Protein AF-A0A9D6EJG0-F1 (afdb_monomer_lite)

pLDDT: mean 90.16, std 7.17, range [73.12, 98.38]

Radius of gyration: 19.02 Å; chains: 1; bounding box: 45×21×44 Å

Foldseek 3Di:
DVLVVLVVVLVPDPDPVVSVVSVVVSVVVCVVVVVDDDPDQDDDDDDDDPQWPPQDDDSDPPCNPPCVVIDGND

Structure (mmCIF, N/CA/C/O backbone):
data_AF-A0A9D6EJG0-F1
#
_entry.id   AF-A0A9D6EJG0-F1
#
loop_
_atom_site.group_PDB
_atom_site.id
_atom_site.type_symbol
_atom_site.label_atom_id
_atom_site.label_alt_id
_atom_site.label_comp_id
_atom_site.label_asym_id
_atom_site.label_entity_id
_atom_site.label_seq_id
_atom_site.pdbx_PDB_ins_code
_atom_site.Cartn_x
_atom_site.Cartn_y
_atom_site.Cartn_z
_atom_site.occupancy
_atom_site.B_iso_or_equiv
_atom_site.auth_seq_id
_atom_site.auth_comp_id
_atom_site.auth_asym_id
_atom_site.auth_atom_id
_atom_site.pdbx_PDB_model_num
ATOM 1 N N . GLU A 1 1 ? -12.545 7.346 18.792 1.00 75.06 1 GLU A N 1
ATOM 2 C CA . GLU A 1 1 ? -12.228 6.655 20.063 1.00 75.06 1 GLU A CA 1
ATOM 3 C C . GLU A 1 1 ? -12.184 5.131 19.955 1.00 75.06 1 GLU A C 1
ATOM 5 O O . GLU A 1 1 ? -11.161 4.565 20.313 1.00 75.06 1 GLU A O 1
ATOM 10 N N . GLU A 1 2 ? -13.230 4.431 19.490 1.00 88.94 2 GLU A N 1
ATOM 11 C CA . GLU A 1 2 ? -13.167 2.954 19.398 1.00 88.94 2 GLU A CA 1
ATOM 12 C C . GLU A 1 2 ? -12.230 2.438 18.297 1.00 88.94 2 GLU A C 1
ATOM 14 O O . GLU A 1 2 ? -11.422 1.545 18.549 1.00 88.94 2 GLU A O 1
ATOM 19 N N . ILE A 1 3 ? -12.293 3.018 17.093 1.00 91.31 3 ILE A N 1
ATOM 20 C CA . ILE A 1 3 ? -11.386 2.657 15.991 1.00 91.31 3 ILE A CA 1
ATOM 21 C C . ILE A 1 3 ? -9.930 2.956 16.360 1.00 91.31 3 ILE A C 1
ATOM 23 O O . ILE A 1 3 ? -9.058 2.130 16.108 1.00 91.31 3 ILE A O 1
ATOM 27 N N . ASP A 1 4 ? -9.671 4.078 17.033 1.00 93.69 4 ASP A N 1
ATOM 28 C CA . ASP A 1 4 ? -8.321 4.456 17.469 1.00 93.69 4 ASP A CA 1
ATOM 29 C C . ASP A 1 4 ? -7.728 3.419 18.434 1.00 93.69 4 ASP A C 1
ATOM 31 O O . ASP A 1 4 ? -6.574 3.018 18.286 1.00 93.69 4 ASP A O 1
ATOM 35 N N . LYS A 1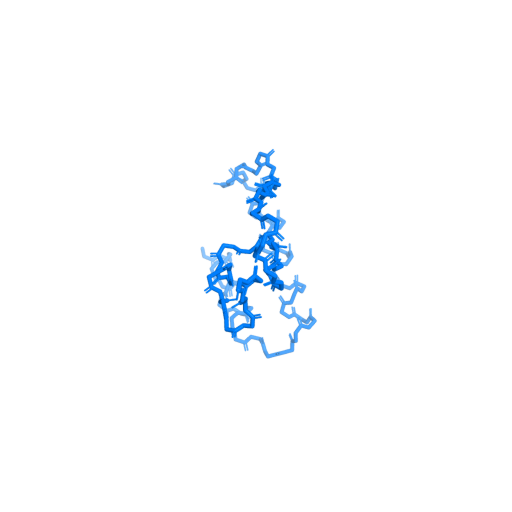 5 ? -8.537 2.896 19.368 1.00 96.31 5 LYS A N 1
ATOM 36 C CA . LYS A 1 5 ? -8.118 1.814 20.276 1.00 96.31 5 LYS A CA 1
ATOM 37 C C . LYS A 1 5 ? -7.759 0.536 19.518 1.00 96.31 5 LYS A C 1
ATOM 39 O O . LYS A 1 5 ? -6.751 -0.091 19.837 1.00 96.31 5 LYS A O 1
ATOM 44 N N . LEU A 1 6 ? -8.539 0.165 18.501 1.00 95.75 6 LEU A N 1
ATOM 45 C CA . LEU A 1 6 ? -8.234 -0.993 17.652 1.00 95.75 6 LEU A CA 1
ATOM 46 C C . LEU A 1 6 ? -6.954 -0.774 16.830 1.00 95.75 6 LEU A C 1
ATOM 48 O O . LEU A 1 6 ? -6.159 -1.701 16.670 1.00 95.75 6 LEU A O 1
ATOM 52 N N . ILE A 1 7 ? -6.719 0.451 16.349 1.00 95.88 7 ILE A N 1
ATOM 53 C CA . ILE A 1 7 ? -5.483 0.826 15.647 1.00 95.88 7 ILE A CA 1
ATOM 54 C C . ILE A 1 7 ? -4.269 0.714 16.583 1.00 95.88 7 ILE A C 1
ATOM 56 O O . ILE A 1 7 ? -3.216 0.216 16.167 1.00 95.88 7 ILE A O 1
ATOM 60 N N . GLU A 1 8 ? -4.391 1.123 17.847 1.00 97.69 8 GLU A N 1
ATOM 61 C CA . GLU A 1 8 ? -3.335 0.919 18.843 1.00 97.69 8 GLU A CA 1
ATOM 62 C C . GLU A 1 8 ? -3.109 -0.567 19.155 1.00 97.69 8 GLU A C 1
ATOM 64 O O . GLU A 1 8 ? -1.961 -1.019 19.203 1.00 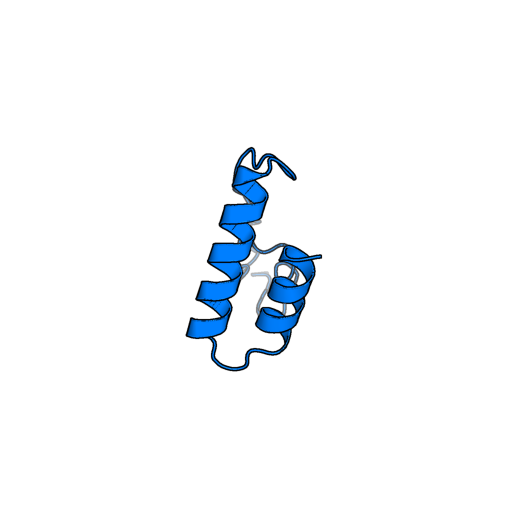97.69 8 GLU A O 1
ATOM 69 N N . GLU A 1 9 ? -4.179 -1.348 19.334 1.00 97.50 9 GLU A N 1
ATOM 70 C CA . GLU A 1 9 ? -4.088 -2.782 19.627 1.00 97.50 9 GLU A CA 1
ATOM 71 C C . GLU A 1 9 ? -3.390 -3.544 18.495 1.00 97.50 9 GLU A C 1
ATOM 73 O O . GLU A 1 9 ? -2.455 -4.314 18.747 1.00 97.50 9 GLU A O 1
ATOM 78 N N . GLN A 1 10 ? -3.783 -3.306 17.238 1.00 97.94 10 GLN A N 1
ATOM 79 C CA . GLN A 1 10 ? -3.136 -3.967 16.103 1.00 97.94 10 GLN A CA 1
ATOM 80 C C . GLN A 1 10 ? -1.654 -3.573 16.000 1.00 97.94 10 GLN A C 1
ATOM 82 O O . GLN A 1 10 ? -0.820 -4.437 15.730 1.00 97.94 10 GLN A O 1
ATOM 87 N N . SER A 1 11 ? -1.302 -2.320 16.328 1.00 97.31 11 SER A N 1
ATOM 88 C CA . SER A 1 11 ? 0.091 -1.841 16.309 1.00 97.31 11 SER A CA 1
ATOM 89 C C . SER A 1 11 ? 0.970 -2.555 17.338 1.00 97.31 11 SER A C 1
ATOM 91 O O . SER A 1 11 ? 2.154 -2.776 17.092 1.00 97.31 11 SER A O 1
ATOM 93 N N . ARG A 1 12 ? 0.401 -2.940 18.488 1.00 97.31 12 ARG A N 1
ATOM 94 C CA . ARG A 1 12 ? 1.106 -3.672 19.556 1.00 97.31 12 ARG A CA 1
ATOM 95 C C . ARG A 1 12 ? 1.065 -5.196 19.374 1.00 97.31 12 ARG A C 1
ATOM 97 O O . ARG A 1 12 ? 1.754 -5.915 20.095 1.00 97.31 12 ARG A O 1
ATOM 104 N N . THR A 1 13 ? 0.273 -5.714 18.434 1.00 97.88 13 THR A N 1
ATOM 105 C CA . THR A 1 13 ? 0.088 -7.159 18.247 1.00 97.88 13 THR A CA 1
ATOM 106 C C . THR A 1 13 ? 1.244 -7.777 17.454 1.00 97.88 13 THR A C 1
ATOM 108 O O . THR A 1 13 ? 1.415 -7.530 16.257 1.00 97.88 13 THR A O 1
ATOM 111 N N . LEU A 1 14 ? 2.022 -8.635 18.124 1.00 97.44 14 LEU A N 1
ATOM 112 C CA . LEU A 1 14 ? 3.160 -9.347 17.529 1.00 97.44 14 LEU A CA 1
ATOM 113 C C . LEU A 1 14 ? 2.734 -10.491 16.600 1.00 97.44 14 LEU A C 1
ATOM 115 O O . LEU A 1 14 ? 3.323 -10.658 15.531 1.00 97.44 14 LEU A O 1
ATOM 119 N N . ASP A 1 15 ? 1.705 -11.254 16.985 1.00 98.12 15 ASP A N 1
ATOM 120 C CA . ASP A 1 15 ? 1.198 -12.367 16.177 1.00 98.12 15 ASP A CA 1
ATOM 121 C C . ASP A 1 15 ? 0.600 -11.855 14.861 1.00 98.12 15 ASP A C 1
ATOM 123 O O . ASP A 1 15 ? -0.356 -11.077 14.839 1.00 98.12 15 ASP A O 1
ATOM 127 N N . GLN A 1 16 ? 1.173 -12.299 13.743 1.00 97.75 16 GLN A N 1
ATOM 128 C CA . GLN A 1 16 ? 0.822 -11.782 12.426 1.00 97.75 16 GLN A CA 1
ATOM 129 C C . GLN A 1 16 ? -0.625 -12.102 12.034 1.00 97.75 16 GLN A C 1
ATOM 131 O O . GLN A 1 16 ? -1.291 -11.254 11.440 1.00 97.75 16 GLN A O 1
ATOM 136 N N . LYS A 1 17 ? -1.120 -13.306 12.351 1.00 98.00 17 LYS A N 1
ATOM 137 C CA . LYS A 1 17 ? -2.476 -13.729 11.972 1.00 98.00 17 LYS A CA 1
ATOM 138 C C . LYS A 1 17 ? -3.518 -12.944 12.758 1.00 98.00 17 LYS A C 1
ATOM 140 O O . LYS A 1 17 ? -4.474 -12.441 12.173 1.00 98.00 17 LYS A O 1
ATOM 145 N N . LYS A 1 18 ? -3.293 -12.773 14.061 1.00 97.75 18 LYS A N 1
ATOM 146 C CA . LYS A 1 18 ? -4.131 -11.952 14.933 1.00 97.75 18 LYS A CA 1
ATOM 147 C C . LYS A 1 18 ? -4.123 -10.492 14.486 1.00 97.75 18 LYS A C 1
ATOM 149 O O . LYS A 1 18 ? -5.190 -9.896 14.364 1.00 97.75 18 LYS A O 1
ATOM 154 N N . ARG A 1 19 ? -2.948 -9.926 14.184 1.00 98.38 19 ARG A N 1
ATOM 155 C CA . ARG A 1 19 ? -2.839 -8.546 13.686 1.00 98.38 19 ARG A CA 1
ATOM 156 C C . ARG A 1 19 ? -3.601 -8.357 12.375 1.00 98.38 19 ARG A C 1
ATOM 158 O O . ARG A 1 19 ? -4.312 -7.370 12.232 1.00 98.38 19 ARG A O 1
ATOM 165 N N . LEU A 1 20 ? -3.499 -9.306 11.443 1.00 97.94 20 LEU A N 1
ATOM 166 C CA . LEU A 1 20 ? -4.231 -9.247 10.176 1.00 97.94 20 LEU A CA 1
ATOM 167 C C . LEU A 1 20 ? -5.751 -9.258 10.388 1.00 97.94 20 LEU A C 1
ATOM 169 O O . LEU A 1 20 ? -6.446 -8.455 9.774 1.00 97.94 20 LEU A O 1
ATOM 173 N N . ALA A 1 21 ? -6.257 -10.118 11.276 1.00 97.56 21 ALA A N 1
ATOM 174 C CA . ALA A 1 21 ? -7.683 -10.166 11.598 1.00 97.56 21 ALA A CA 1
ATOM 175 C C . ALA A 1 21 ? -8.190 -8.836 12.192 1.00 97.56 21 ALA A C 1
ATOM 177 O O . ALA A 1 21 ? -9.260 -8.363 11.814 1.00 97.56 21 ALA A O 1
ATOM 178 N N . LEU A 1 22 ? -7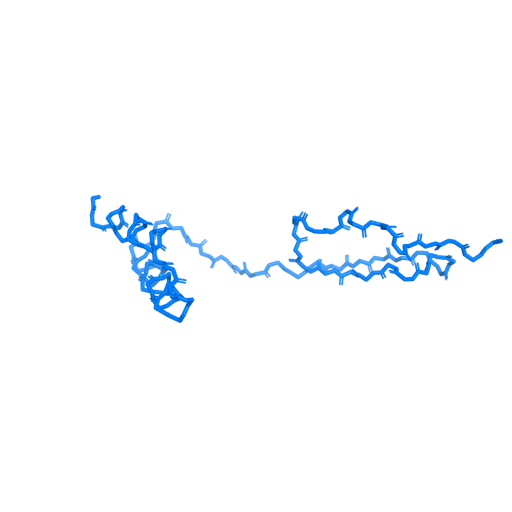.400 -8.195 13.066 1.00 97.69 22 LEU A N 1
ATOM 179 C CA . LEU A 1 22 ? -7.720 -6.867 13.606 1.00 97.69 22 LEU A CA 1
ATOM 180 C C . LEU A 1 22 ? -7.765 -5.795 12.506 1.00 97.69 22 LEU A C 1
ATOM 182 O O . LEU A 1 22 ? -8.704 -5.006 12.461 1.00 97.69 22 LEU A O 1
ATOM 186 N N . VAL A 1 23 ? -6.787 -5.784 11.593 1.00 97.19 23 VAL A N 1
ATOM 187 C CA . VAL A 1 23 ? -6.753 -4.840 10.460 1.00 97.19 23 VAL A CA 1
ATOM 188 C C . VAL A 1 23 ? -7.971 -5.011 9.550 1.00 97.19 23 VAL A C 1
ATOM 190 O O . VAL A 1 23 ? -8.561 -4.014 9.141 1.00 97.19 23 VAL A O 1
ATOM 193 N N . GLN A 1 24 ? -8.380 -6.251 9.270 1.00 96.38 24 GLN A N 1
ATOM 194 C CA . GLN A 1 24 ? -9.573 -6.531 8.463 1.00 96.38 24 GLN A CA 1
ATOM 195 C C . GLN A 1 24 ? -10.856 -6.010 9.122 1.00 96.38 24 GLN A C 1
ATOM 197 O O . GLN A 1 24 ? -11.713 -5.454 8.439 1.00 96.38 24 GLN A O 1
ATOM 202 N N . GLU A 1 25 ? -10.989 -6.149 10.443 1.00 96.06 25 GLU A N 1
ATOM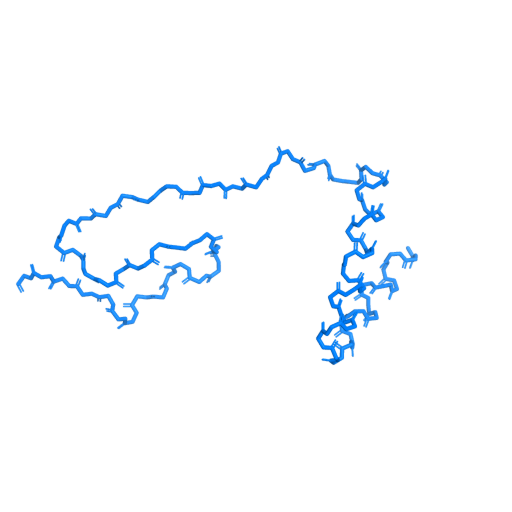 203 C CA . GLU A 1 25 ? -12.154 -5.618 11.157 1.00 96.06 25 GLU A CA 1
ATOM 204 C C . GLU A 1 25 ? -12.170 -4.082 11.175 1.00 96.06 25 GLU A C 1
ATOM 206 O O . GLU A 1 25 ? -13.228 -3.482 10.984 1.00 96.06 25 GLU A O 1
ATOM 211 N N . ILE A 1 26 ? -11.012 -3.435 11.354 1.00 95.31 26 ILE A N 1
ATOM 212 C CA . ILE A 1 26 ? -10.892 -1.969 11.276 1.00 95.31 26 ILE A CA 1
ATOM 213 C C . ILE A 1 26 ? -11.325 -1.473 9.892 1.00 95.31 26 ILE A C 1
ATOM 215 O O . ILE A 1 26 ? -12.161 -0.575 9.799 1.00 95.31 26 ILE A O 1
ATOM 219 N N . ASP A 1 27 ? -10.793 -2.075 8.827 1.00 93.44 27 ASP A N 1
ATOM 220 C CA . ASP A 1 27 ? -11.124 -1.724 7.444 1.00 93.44 27 ASP A CA 1
ATOM 221 C C . ASP A 1 27 ? -12.628 -1.879 7.165 1.00 93.44 27 ASP A C 1
ATOM 223 O O . ASP A 1 27 ? -13.269 -0.954 6.664 1.00 93.44 27 ASP A O 1
ATOM 227 N N . ARG A 1 28 ? -13.236 -2.993 7.601 1.00 92.25 28 ARG A N 1
ATOM 228 C CA . ARG A 1 28 ? -14.682 -3.228 7.466 1.00 92.25 28 ARG A CA 1
ATOM 229 C C . ARG A 1 28 ? -15.513 -2.127 8.128 1.00 92.25 28 ARG A C 1
ATOM 231 O O . ARG A 1 28 ? -16.477 -1.654 7.529 1.00 92.25 28 ARG A O 1
ATOM 238 N N . ARG A 1 29 ? -15.164 -1.714 9.351 1.00 93.31 29 ARG A N 1
ATOM 239 C CA . ARG A 1 29 ? -15.883 -0.643 10.066 1.00 93.31 29 ARG A CA 1
ATOM 240 C C . ARG A 1 29 ? -15.728 0.707 9.372 1.00 93.31 29 ARG A C 1
ATOM 242 O O . ARG A 1 29 ? -16.724 1.386 9.162 1.00 93.31 29 ARG A O 1
ATOM 249 N N . LEU A 1 30 ? -14.512 1.057 8.951 1.00 92.12 30 LEU A N 1
ATOM 250 C CA . LEU A 1 30 ? -14.242 2.309 8.235 1.00 92.12 30 LEU A CA 1
ATOM 251 C C . LEU A 1 30 ? -15.010 2.409 6.911 1.00 92.12 30 LEU A C 1
ATOM 253 O O . LEU A 1 30 ? -15.475 3.490 6.546 1.00 92.12 30 LEU A O 1
ATOM 257 N N . GLN A 1 31 ? -15.149 1.290 6.197 1.00 91.06 31 GLN A N 1
ATOM 258 C CA . GLN A 1 31 ? -15.930 1.234 4.963 1.00 91.06 31 GLN A CA 1
ATOM 259 C C . GLN A 1 31 ? -17.433 1.391 5.223 1.00 91.06 31 GLN A C 1
ATOM 261 O O . GLN A 1 31 ? -18.096 2.108 4.477 1.00 91.06 31 GLN A O 1
ATOM 266 N N . LEU A 1 32 ? -17.965 0.771 6.284 1.00 90.62 32 LEU A N 1
ATOM 267 C CA . LEU A 1 32 ? -19.375 0.911 6.671 1.00 90.62 32 LEU A CA 1
ATOM 268 C C . LEU A 1 32 ? -19.722 2.330 7.140 1.00 90.62 32 LEU A C 1
ATOM 270 O O . LEU A 1 32 ? -20.786 2.833 6.788 1.00 90.62 32 LEU A O 1
ATOM 274 N N . ASP A 1 33 ? -18.811 2.988 7.860 1.00 91.81 33 ASP A N 1
ATOM 275 C CA . ASP A 1 33 ? -18.964 4.386 8.288 1.00 91.81 33 ASP A CA 1
ATOM 276 C C . ASP A 1 33 ? -18.871 5.379 7.113 1.00 91.81 33 ASP A C 1
ATOM 278 O O . ASP A 1 33 ? -19.132 6.571 7.275 1.00 91.81 33 ASP A O 1
ATOM 282 N 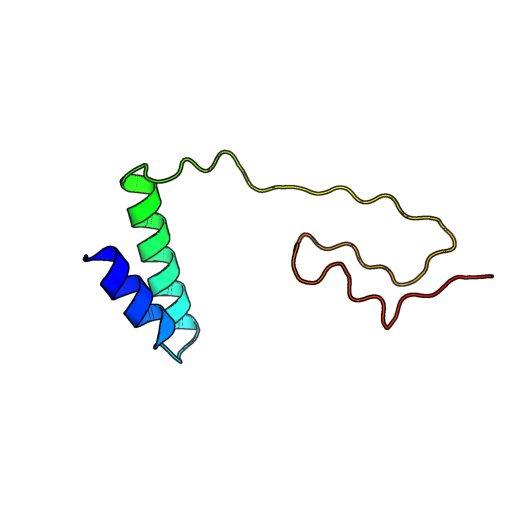N . GLY A 1 34 ? -18.477 4.918 5.920 1.00 85.94 34 GLY A N 1
ATOM 283 C CA . GLY A 1 34 ? -18.341 5.763 4.734 1.00 85.94 34 GLY A CA 1
ATOM 284 C C . GLY A 1 34 ? -17.227 6.807 4.848 1.00 85.94 34 GLY A C 1
ATOM 285 O O . GLY A 1 34 ? -17.189 7.749 4.057 1.00 85.94 34 GLY A O 1
ATOM 286 N N . ALA A 1 35 ? -16.301 6.644 5.800 1.00 81.81 35 ALA A N 1
ATOM 287 C CA . ALA A 1 35 ? -15.256 7.623 6.098 1.00 81.81 35 ALA A CA 1
ATOM 288 C C . ALA A 1 35 ? -14.321 7.881 4.901 1.00 81.81 35 ALA A C 1
ATOM 290 O O . ALA A 1 35 ? -13.762 8.971 4.766 1.00 81.81 35 ALA A O 1
ATOM 291 N N . ARG A 1 36 ? -14.143 6.883 4.019 1.00 79.19 36 ARG A N 1
ATOM 292 C CA . ARG A 1 36 ? -13.355 7.012 2.788 1.00 79.19 36 ARG A CA 1
ATOM 293 C C . ARG A 1 36 ? -13.841 6.052 1.691 1.00 79.19 36 ARG A C 1
ATOM 295 O O . ARG A 1 36 ? -13.476 4.879 1.716 1.00 79.19 36 ARG A O 1
ATOM 302 N N . PRO A 1 37 ? -14.607 6.530 0.696 1.00 83.94 37 PRO A N 1
ATOM 303 C CA . PRO A 1 37 ? -15.016 5.707 -0.439 1.00 83.94 37 PRO A CA 1
ATOM 304 C C . PRO A 1 37 ? -13.806 5.195 -1.231 1.00 83.94 37 PRO A C 1
ATOM 306 O O . PRO A 1 37 ? -13.021 5.981 -1.769 1.00 83.94 37 PRO A O 1
ATOM 309 N N . ILE A 1 38 ? -13.653 3.873 -1.315 1.00 84.88 38 ILE A N 1
ATOM 310 C CA . ILE A 1 38 ? -12.637 3.233 -2.156 1.00 84.88 38 ILE A CA 1
ATOM 311 C C . ILE A 1 38 ? -13.225 3.079 -3.559 1.00 84.88 38 ILE A C 1
ATOM 313 O O . ILE A 1 38 ? -14.160 2.314 -3.768 1.00 84.88 38 ILE A O 1
ATOM 317 N N . LEU A 1 39 ? -12.670 3.810 -4.527 1.00 86.94 39 LEU A N 1
ATOM 318 C CA . LEU A 1 39 ? -13.105 3.739 -5.928 1.00 86.94 39 LEU A CA 1
ATOM 319 C C . LEU A 1 39 ? -12.501 2.540 -6.673 1.00 86.94 39 LEU A C 1
ATOM 321 O O . LEU A 1 39 ? -13.062 2.071 -7.658 1.00 86.94 39 LEU A O 1
ATOM 325 N N . GLY A 1 40 ? -11.352 2.049 -6.214 1.00 87.75 40 GLY A N 1
ATOM 326 C CA . GLY A 1 40 ? -10.671 0.906 -6.803 1.00 87.75 40 GLY A CA 1
ATOM 327 C C . GLY A 1 40 ? -9.208 0.816 -6.386 1.00 87.75 40 GLY A C 1
ATOM 328 O O . GLY A 1 40 ? -8.669 1.707 -5.727 1.00 87.75 40 GLY A O 1
ATOM 329 N N . TRP A 1 41 ? -8.571 -0.275 -6.803 1.00 86.88 41 TRP A N 1
ATOM 330 C CA . TRP A 1 41 ? -7.141 -0.512 -6.626 1.00 86.88 41 TRP A CA 1
ATOM 331 C C . TRP A 1 41 ? -6.395 -0.112 -7.899 1.00 86.88 41 TRP A C 1
ATOM 333 O O . TRP A 1 41 ? -6.828 -0.436 -9.007 1.00 86.88 41 TRP A O 1
ATOM 343 N N . ILE A 1 42 ? -5.286 0.614 -7.753 1.00 84.19 42 ILE A N 1
ATOM 344 C CA . ILE A 1 42 ? -4.511 1.080 -8.903 1.00 84.19 42 ILE A CA 1
ATOM 345 C C . ILE A 1 42 ? -3.780 -0.087 -9.574 1.00 84.19 42 ILE A C 1
ATOM 347 O O . ILE A 1 42 ? -3.007 -0.797 -8.941 1.00 84.19 42 ILE A O 1
ATOM 351 N N . ASN A 1 43 ? -3.978 -0.233 -10.884 1.00 82.94 43 ASN A N 1
ATOM 352 C CA . ASN A 1 43 ? -3.186 -1.122 -11.727 1.00 82.94 43 ASN A CA 1
ATOM 353 C C . ASN A 1 43 ? -2.218 -0.278 -12.555 1.00 82.94 43 ASN A C 1
ATOM 355 O O . ASN A 1 43 ? -2.606 0.342 -13.544 1.00 82.94 43 ASN A O 1
ATOM 359 N N . ALA A 1 44 ? -0.959 -0.225 -12.121 1.00 83.38 44 ALA A N 1
ATOM 360 C CA . ALA A 1 44 ? 0.083 0.506 -12.828 1.00 83.38 44 ALA A CA 1
ATOM 361 C C . ALA A 1 44 ? 0.647 -0.332 -13.986 1.00 83.38 44 ALA A C 1
ATOM 363 O O . ALA A 1 44 ? 1.029 -1.487 -13.795 1.00 83.38 44 ALA A O 1
ATOM 364 N N . TYR A 1 45 ? 0.739 0.278 -15.166 1.00 86.00 45 TYR A N 1
ATOM 365 C CA . TYR A 1 45 ? 1.403 -0.293 -16.335 1.00 86.00 45 TYR A CA 1
ATOM 366 C C . TYR A 1 45 ? 2.781 0.344 -16.489 1.00 86.00 45 TYR A C 1
ATOM 368 O O . TYR A 1 45 ? 2.916 1.565 -16.407 1.00 86.00 45 TYR A O 1
ATOM 376 N N . VAL A 1 46 ? 3.801 -0.482 -16.708 1.00 85.50 46 VAL A N 1
ATOM 377 C CA . VAL A 1 46 ? 5.194 -0.037 -16.811 1.00 85.50 46 VAL A CA 1
ATOM 378 C C . VAL A 1 46 ? 5.735 -0.397 -18.186 1.00 85.50 46 VAL A C 1
ATOM 380 O O . VAL A 1 46 ? 5.622 -1.539 -18.626 1.00 85.50 46 VAL A O 1
ATOM 383 N N . VAL A 1 47 ? 6.336 0.584 -18.857 1.00 89.25 47 VAL A N 1
ATOM 384 C CA . VAL A 1 47 ? 7.066 0.399 -20.116 1.00 89.25 47 VAL A CA 1
ATOM 385 C C . VAL A 1 47 ? 8.557 0.425 -19.804 1.00 89.25 47 VAL A C 1
ATOM 387 O O . VAL A 1 47 ? 9.020 1.285 -19.056 1.00 89.25 47 VAL A O 1
ATOM 390 N N . MET A 1 48 ? 9.311 -0.520 -20.364 1.00 89.69 48 MET A N 1
ATOM 391 C CA . MET A 1 48 ? 10.747 -0.661 -20.123 1.00 89.69 48 MET A CA 1
ATOM 392 C C . MET A 1 48 ? 11.515 -0.720 -21.437 1.00 89.69 48 MET A C 1
ATOM 394 O O . MET A 1 48 ? 11.046 -1.279 -22.428 1.00 89.69 48 MET A O 1
ATOM 398 N N . TRP A 1 49 ? 12.721 -0.161 -21.430 1.00 94.12 49 TRP A N 1
ATOM 399 C CA . TRP A 1 49 ? 13.633 -0.278 -22.558 1.00 94.12 49 TRP A CA 1
ATOM 400 C C . TRP A 1 49 ? 14.137 -1.725 -22.697 1.00 94.12 49 TRP A C 1
ATOM 402 O O . TRP A 1 49 ? 14.510 -2.318 -21.686 1.00 94.12 49 TRP A O 1
ATOM 412 N N . PRO A 1 50 ? 14.257 -2.285 -23.918 1.00 93.75 50 PRO A N 1
ATOM 413 C CA . PRO A 1 50 ? 14.672 -3.684 -24.110 1.00 93.75 50 PRO A CA 1
ATOM 414 C C . PRO A 1 50 ? 16.066 -4.039 -23.564 1.00 93.75 50 PRO A C 1
ATOM 416 O O . PRO A 1 50 ? 16.346 -5.203 -23.263 1.00 93.75 50 PRO A O 1
ATOM 419 N N . HIS A 1 51 ? 16.946 -3.041 -23.457 1.00 95.94 51 HIS A N 1
ATOM 420 C CA . HIS A 1 51 ? 18.309 -3.193 -22.949 1.00 95.94 51 HIS A CA 1
ATOM 421 C C . HIS A 1 51 ? 18.403 -3.038 -21.423 1.00 95.94 51 HIS A C 1
ATOM 423 O O . HIS A 1 51 ? 19.479 -3.236 -20.876 1.00 95.94 51 HIS A O 1
ATOM 429 N N . VAL A 1 52 ? 17.312 -2.697 -20.725 1.00 94.69 52 VAL A N 1
ATOM 430 C CA . VAL A 1 52 ? 17.255 -2.730 -19.257 1.00 94.69 52 VAL A CA 1
ATOM 431 C C . VAL A 1 52 ? 16.894 -4.146 -18.836 1.00 94.69 52 VAL A C 1
ATOM 433 O O . VAL A 1 52 ? 15.862 -4.680 -19.243 1.00 94.69 52 VAL A O 1
ATOM 436 N N . LYS A 1 53 ? 17.744 -4.765 -18.024 1.00 94.06 53 LYS A N 1
ATOM 437 C CA . LYS A 1 53 ? 17.564 -6.134 -17.552 1.00 94.06 53 LYS A CA 1
ATOM 438 C C . LYS A 1 53 ? 17.310 -6.148 -16.056 1.00 94.06 53 LYS A C 1
ATOM 440 O O . LYS A 1 53 ? 17.790 -5.293 -15.316 1.00 94.06 53 LYS A O 1
ATOM 445 N N . ASN A 1 54 ? 16.550 -7.155 -15.635 1.00 93.00 54 ASN A N 1
ATOM 446 C CA . ASN A 1 54 ? 16.260 -7.454 -14.235 1.00 93.00 54 ASN A CA 1
ATOM 447 C C . ASN A 1 54 ? 15.495 -6.360 -13.459 1.00 93.00 54 ASN A C 1
ATOM 449 O O . ASN A 1 54 ? 15.395 -6.412 -12.236 1.00 93.00 54 ASN A O 1
ATOM 453 N N . LEU A 1 55 ? 14.904 -5.387 -14.161 1.00 90.44 55 LEU A N 1
ATOM 454 C CA . LEU A 1 55 ? 13.891 -4.511 -13.584 1.00 90.44 55 LEU A CA 1
ATOM 455 C C . LEU A 1 55 ? 12.572 -5.287 -13.500 1.00 90.44 55 LEU A C 1
ATOM 457 O O . LEU A 1 55 ? 12.020 -5.681 -14.526 1.00 90.44 55 LEU A O 1
ATOM 461 N N . VAL A 1 56 ? 12.079 -5.512 -12.281 1.00 86.94 56 VAL A N 1
ATOM 462 C CA . VAL A 1 56 ? 10.807 -6.199 -12.018 1.00 86.94 56 VAL A CA 1
ATOM 463 C C . VAL A 1 56 ? 9.769 -5.163 -11.581 1.00 86.94 56 VAL A C 1
ATOM 465 O O . VAL A 1 56 ? 9.804 -4.716 -10.432 1.00 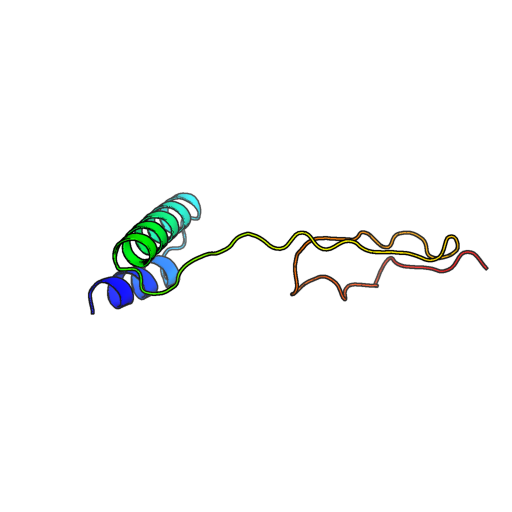86.94 56 VAL A O 1
ATOM 468 N N . PRO A 1 57 ? 8.836 -4.759 -12.464 1.00 83.88 57 PRO A N 1
ATOM 469 C CA . PRO A 1 57 ? 7.732 -3.894 -12.079 1.00 83.88 57 PRO A CA 1
ATOM 470 C C . PRO A 1 57 ? 6.886 -4.550 -10.987 1.00 83.88 57 PRO A C 1
ATOM 472 O O . PRO A 1 57 ? 6.499 -5.711 -11.105 1.00 83.88 57 PRO A O 1
ATOM 475 N N . HIS A 1 58 ? 6.549 -3.803 -9.940 1.00 80.25 58 HIS A N 1
ATOM 476 C CA . HIS A 1 58 ? 5.622 -4.263 -8.911 1.00 80.25 58 HIS A CA 1
ATOM 477 C C . HIS A 1 58 ? 4.722 -3.110 -8.446 1.00 80.25 58 HIS A C 1
ATOM 479 O O . HIS A 1 58 ? 5.123 -1.947 -8.437 1.00 80.25 58 HIS A O 1
ATOM 485 N N . GLN A 1 59 ? 3.503 -3.420 -8.006 1.00 76.88 59 GLN A N 1
ATOM 486 C CA . GLN A 1 59 ? 2.480 -2.425 -7.643 1.00 76.88 59 GLN A CA 1
ATOM 487 C C . GLN A 1 59 ? 2.652 -1.851 -6.220 1.00 76.88 59 GLN A C 1
ATOM 489 O O . GLN A 1 59 ? 1.682 -1.555 -5.531 1.00 76.88 59 GLN A O 1
ATOM 494 N N . SER A 1 60 ? 3.895 -1.700 -5.755 1.00 78.19 60 SER A N 1
ATOM 495 C CA . SER A 1 60 ? 4.185 -1.096 -4.447 1.00 78.19 60 SER A CA 1
ATOM 496 C C . SER A 1 60 ? 4.922 0.215 -4.649 1.00 78.19 60 SER A C 1
ATOM 498 O O . SER A 1 60 ? 6.039 0.236 -5.163 1.00 78.19 60 SER A O 1
ATOM 500 N N . ILE A 1 61 ? 4.301 1.300 -4.193 1.00 75.25 61 ILE A N 1
ATOM 501 C CA . ILE A 1 61 ? 4.862 2.653 -4.266 1.00 75.25 61 ILE A CA 1
ATOM 502 C C . ILE A 1 61 ? 6.141 2.814 -3.430 1.00 75.25 61 ILE A C 1
ATOM 504 O O . ILE A 1 61 ? 6.923 3.721 -3.684 1.00 75.25 61 ILE A O 1
ATOM 508 N N . TYR A 1 62 ? 6.374 1.931 -2.454 1.00 79.50 62 TYR A N 1
ATOM 509 C CA . TYR A 1 62 ? 7.488 2.057 -1.512 1.00 79.50 62 TYR A CA 1
ATOM 510 C C . TYR A 1 62 ? 8.769 1.361 -1.975 1.00 79.50 62 TYR A C 1
ATOM 512 O O . TYR A 1 62 ? 9.858 1.783 -1.601 1.00 79.50 62 TYR A O 1
ATOM 520 N N . ASN A 1 63 ? 8.661 0.309 -2.792 1.00 73.12 63 ASN A N 1
ATOM 521 C CA . ASN A 1 63 ? 9.813 -0.539 -3.131 1.00 73.12 63 ASN A CA 1
ATOM 522 C C . ASN A 1 63 ? 10.296 -0.393 -4.582 1.00 73.12 63 ASN A C 1
ATOM 524 O O . ASN A 1 63 ? 11.338 -0.945 -4.927 1.00 73.12 63 ASN A O 1
ATOM 528 N N . TYR A 1 64 ? 9.585 0.380 -5.411 1.00 73.50 64 TYR A N 1
ATOM 529 C CA . TYR A 1 64 ? 9.823 0.440 -6.859 1.00 73.50 64 TYR A CA 1
ATOM 530 C C . TYR A 1 64 ? 11.234 0.934 -7.228 1.00 73.50 64 TYR A C 1
ATOM 532 O O . TYR A 1 64 ? 11.779 0.566 -8.262 1.00 73.50 64 TYR A O 1
ATOM 540 N N . ALA A 1 65 ? 11.856 1.746 -6.369 1.00 75.25 65 ALA A N 1
ATOM 541 C CA . ALA A 1 65 ? 13.170 2.338 -6.613 1.00 75.25 65 ALA A CA 1
ATOM 542 C C . ALA A 1 65 ? 14.367 1.421 -6.274 1.00 75.25 65 ALA A C 1
ATOM 544 O O . ALA A 1 65 ? 15.513 1.869 -6.339 1.00 75.25 65 ALA A O 1
ATOM 545 N N . ARG A 1 66 ? 14.153 0.152 -5.893 1.00 84.56 66 ARG A N 1
ATOM 546 C CA . ARG A 1 66 ? 15.262 -0.767 -5.591 1.00 84.56 66 ARG A CA 1
ATOM 547 C C . ARG A 1 66 ? 15.896 -1.305 -6.880 1.00 84.56 66 ARG A C 1
ATOM 549 O O . ARG A 1 66 ? 15.495 -2.344 -7.389 1.00 84.56 66 ARG A O 1
ATOM 556 N N . MET A 1 67 ? 16.936 -0.619 -7.354 1.00 90.00 67 MET A N 1
ATOM 557 C CA . MET A 1 67 ? 17.631 -0.919 -8.619 1.00 90.00 67 MET A CA 1
ATOM 558 C C . MET A 1 67 ? 18.930 -1.727 -8.454 1.00 90.00 67 MET A C 1
ATOM 560 O O . MET A 1 67 ? 19.717 -1.810 -9.387 1.00 90.00 67 MET A O 1
ATOM 564 N N . GLN A 1 68 ? 19.179 -2.307 -7.275 1.00 92.56 68 GLN A N 1
ATOM 565 C CA . GLN A 1 68 ? 20.469 -2.931 -6.934 1.00 92.56 68 GLN A CA 1
ATOM 566 C C . GLN A 1 68 ? 20.894 -4.060 -7.898 1.00 92.56 68 GLN A C 1
ATOM 568 O O . GLN A 1 68 ? 22.080 -4.233 -8.140 1.00 92.56 68 GLN A O 1
ATOM 573 N N . GLU A 1 69 ? 19.927 -4.799 -8.456 1.00 93.06 69 GLU A N 1
ATOM 574 C CA . GLU A 1 69 ? 20.172 -5.908 -9.388 1.00 93.06 69 GLU A CA 1
ATOM 575 C C . GLU A 1 69 ? 19.892 -5.522 -10.852 1.00 93.06 69 GLU A C 1
ATOM 577 O O . GLU A 1 69 ? 19.902 -6.386 -11.730 1.00 93.06 69 GLU A O 1
ATOM 582 N N . VAL A 1 70 ? 19.562 -4.255 -11.121 1.00 94.12 70 VAL A N 1
ATOM 583 C CA . VAL A 1 70 ? 19.169 -3.770 -12.449 1.00 94.12 70 VAL A CA 1
ATOM 584 C C . VAL A 1 70 ? 20.410 -3.354 -13.223 1.00 94.12 70 VAL A C 1
ATOM 586 O O . VAL A 1 70 ? 21.259 -2.627 -12.711 1.00 94.12 70 VAL A O 1
ATOM 589 N N . TRP A 1 71 ? 20.504 -3.785 -14.478 1.00 95.50 71 TRP A N 1
ATOM 590 C CA . TRP A 1 71 ? 21.665 -3.516 -15.326 1.00 95.50 71 TRP A CA 1
ATOM 591 C C . TRP A 1 71 ? 21.269 -3.231 -16.775 1.00 95.50 71 TRP A C 1
ATOM 593 O O . TRP A 1 71 ? 20.118 -3.423 -17.179 1.00 95.50 71 TRP A O 1
ATOM 603 N N . LEU A 1 72 ? 22.233 -2.724 -17.548 1.00 96.62 72 LEU A N 1
ATOM 604 C CA . LEU A 1 72 ? 22.074 -2.420 -18.966 1.00 96.62 72 LEU A CA 1
ATOM 605 C C . LEU A 1 72 ? 22.888 -3.399 -19.808 1.00 96.62 72 LEU A C 1
ATOM 607 O O . LEU A 1 72 ? 24.078 -3.572 -19.575 1.00 96.62 72 LEU A O 1
ATOM 611 N N . ASP A 1 73 ? 22.242 -3.992 -20.801 1.00 94.75 73 ASP A N 1
ATOM 612 C CA . ASP A 1 73 ? 22.859 -4.848 -21.813 1.00 94.75 73 ASP A CA 1
ATOM 613 C C . ASP A 1 73 ? 23.464 -3.965 -22.914 1.00 94.75 73 ASP A C 1
ATOM 615 O O . ASP A 1 73 ? 22.798 -3.642 -23.905 1.00 94.75 73 ASP A O 1
ATOM 619 N N . LYS A 1 74 ? 24.670 -3.446 -22.650 1.00 81.19 74 LYS A N 1
ATOM 620 C CA . LYS A 1 74 ? 25.466 -2.579 -23.530 1.00 81.19 74 LYS A CA 1
ATOM 621 C C . LYS A 1 74 ? 26.950 -2.890 -23.412 1.00 81.19 74 LYS A C 1
ATOM 623 O O . LYS A 1 74 ? 27.395 -3.153 -22.274 1.00 81.19 74 LYS A O 1
#

Secondary structure (DSSP, 8-state):
-HHHHHHHHHHH---HHHHHHHHHHHHHHHHHTTSS-------------TTEES----S-TTTTT--TT-EE--

Sequence (74 aa):
EEIDKLIEEQSRTLDQKKRLALVQEIDRRLQLDGARPILGWINAYVVMWPHVKNLVPHQSIYNYARMQEVWLDK